Protein AF-A0A521YU28-F1 (afdb_monomer_lite)

Structure (mmCIF, N/CA/C/O backbone):
data_AF-A0A521YU28-F1
#
_entry.id   AF-A0A521YU28-F1
#
loop_
_atom_site.group_PDB
_atom_site.id
_atom_site.type_symbol
_atom_site.label_atom_id
_atom_site.label_alt_id
_atom_site.label_comp_id
_atom_site.label_asym_id
_atom_site.label_entity_id
_atom_site.label_seq_id
_atom_site.pdbx_PDB_ins_code
_atom_site.Cartn_x
_atom_site.Cartn_y
_atom_site.Cartn_z
_atom_site.occupancy
_atom_site.B_iso_or_equiv
_atom_site.auth_seq_id
_atom_site.auth_comp_id
_atom_site.auth_asym_id
_atom_site.auth_atom_id
_atom_site.pdbx_PDB_model_num
ATOM 1 N N . MET A 1 1 ? 4.747 -6.472 -20.377 1.00 70.94 1 MET A N 1
ATOM 2 C CA . MET A 1 1 ? 5.349 -5.771 -21.533 1.00 70.94 1 MET A CA 1
ATOM 3 C C . MET A 1 1 ? 6.598 -6.516 -21.970 1.00 70.94 1 MET A C 1
ATOM 5 O O . MET A 1 1 ? 7.181 -7.208 -21.143 1.00 70.94 1 MET A O 1
ATOM 9 N N . ALA A 1 2 ? 6.980 -6.418 -23.244 1.00 81.81 2 ALA A N 1
ATOM 10 C CA . ALA A 1 2 ? 8.256 -6.961 -23.705 1.00 81.81 2 ALA A CA 1
ATOM 11 C C . ALA A 1 2 ? 9.420 -6.148 -23.110 1.00 81.81 2 ALA A C 1
ATOM 13 O O . ALA A 1 2 ? 9.277 -4.948 -22.874 1.00 81.81 2 ALA A O 1
ATOM 14 N N . GLN A 1 3 ? 10.550 -6.804 -22.846 1.00 90.25 3 GLN A N 1
ATOM 15 C CA . GLN A 1 3 ? 11.763 -6.108 -22.412 1.00 90.25 3 GLN A CA 1
ATOM 16 C C . GLN A 1 3 ? 12.295 -5.217 -23.546 1.00 90.25 3 GLN A C 1
ATOM 18 O O . GLN A 1 3 ? 12.125 -5.589 -24.713 1.00 90.25 3 GLN A O 1
ATOM 23 N N . PRO A 1 4 ? 12.929 -4.067 -23.239 1.00 94.88 4 PRO A N 1
ATOM 24 C CA . PRO A 1 4 ? 13.512 -3.217 -24.262 1.00 94.88 4 PRO A CA 1
ATOM 25 C C . PRO A 1 4 ? 14.559 -3.989 -25.059 1.00 94.88 4 PRO A C 1
ATOM 27 O O . PRO A 1 4 ? 15.353 -4.749 -24.501 1.00 94.88 4 PRO A O 1
ATOM 30 N N . VAL A 1 5 ? 14.564 -3.789 -26.370 1.00 91.94 5 VAL A N 1
ATOM 31 C CA . VAL A 1 5 ? 15.539 -4.402 -27.264 1.00 91.94 5 VAL A CA 1
ATOM 32 C C . VAL A 1 5 ? 16.911 -3.815 -26.954 1.00 91.94 5 VAL A C 1
ATOM 34 O O . VAL A 1 5 ? 17.085 -2.595 -26.940 1.00 91.94 5 VAL A O 1
ATOM 37 N N . GLN A 1 6 ? 17.892 -4.684 -26.715 1.00 91.69 6 GLN A N 1
ATOM 38 C CA . GLN A 1 6 ? 19.274 -4.264 -26.528 1.00 91.69 6 GLN A CA 1
ATOM 39 C C . GLN A 1 6 ? 19.789 -3.620 -27.817 1.00 91.69 6 GLN A C 1
ATOM 41 O O . GLN A 1 6 ? 19.722 -4.220 -28.890 1.00 91.69 6 GLN A O 1
ATOM 46 N N . PHE A 1 7 ? 20.326 -2.407 -27.709 1.00 92.25 7 PHE A N 1
ATOM 47 C CA . PHE A 1 7 ? 21.002 -1.772 -28.830 1.00 92.25 7 PHE A CA 1
ATOM 48 C C . PHE A 1 7 ? 22.295 -2.529 -29.159 1.00 92.25 7 PHE A C 1
ATOM 50 O O . PHE A 1 7 ? 23.132 -2.755 -28.283 1.00 92.25 7 PHE A O 1
ATOM 57 N N . VAL A 1 8 ? 22.453 -2.899 -30.430 1.00 87.38 8 VAL A N 1
ATOM 58 C CA . VAL A 1 8 ? 23.647 -3.560 -30.958 1.00 87.38 8 VAL A CA 1
ATOM 59 C C . VAL A 1 8 ? 24.196 -2.721 -32.102 1.00 87.38 8 VAL A C 1
ATOM 61 O O . VAL A 1 8 ? 23.498 -2.432 -33.077 1.00 87.38 8 VAL A O 1
ATOM 64 N N . ILE A 1 9 ? 25.469 -2.349 -31.994 1.00 85.06 9 ILE A N 1
ATOM 65 C CA . ILE A 1 9 ? 26.178 -1.667 -33.073 1.00 85.06 9 ILE A CA 1
ATOM 66 C C . ILE A 1 9 ? 26.355 -2.675 -34.208 1.00 85.06 9 ILE A C 1
ATOM 68 O O . ILE A 1 9 ? 27.022 -3.692 -34.048 1.00 85.06 9 ILE A O 1
ATOM 72 N N . THR A 1 10 ? 25.707 -2.406 -35.340 1.00 79.25 10 THR A N 1
ATOM 73 C CA . THR A 1 10 ? 25.698 -3.315 -36.500 1.00 79.25 10 THR A CA 1
ATOM 74 C C . THR A 1 10 ? 26.609 -2.820 -37.630 1.00 79.25 10 THR A C 1
ATOM 76 O O . THR A 1 10 ? 26.839 -3.538 -38.597 1.00 79.25 10 THR A O 1
ATOM 79 N N . VAL A 1 11 ? 27.141 -1.600 -37.515 1.00 76.25 11 VAL A N 1
ATOM 80 C CA . VAL A 1 11 ? 28.048 -0.997 -38.500 1.00 76.25 11 VAL A CA 1
ATOM 81 C C . VAL A 1 11 ? 29.225 -0.335 -37.790 1.00 76.25 11 VAL A C 1
ATOM 83 O O . VAL A 1 11 ? 29.038 0.325 -36.768 1.00 76.25 11 VAL A O 1
ATOM 86 N N . ASP A 1 12 ? 30.422 -0.541 -38.332 1.00 76.00 12 ASP A N 1
ATOM 87 C CA . ASP A 1 12 ? 31.674 0.070 -37.887 1.00 76.00 12 ASP A CA 1
ATOM 88 C C . ASP A 1 12 ? 32.153 1.051 -38.965 1.00 76.00 12 ASP A C 1
ATOM 90 O O . ASP A 1 12 ? 32.222 0.704 -40.144 1.00 76.00 12 ASP A O 1
ATOM 94 N N . PHE A 1 13 ? 32.455 2.283 -38.558 1.00 75.25 13 PHE A N 1
ATOM 95 C CA . PHE A 1 13 ? 32.912 3.353 -39.447 1.00 75.25 13 PHE A CA 1
ATOM 96 C C . PHE A 1 13 ? 34.436 3.332 -39.664 1.00 75.25 13 PHE A C 1
ATOM 98 O O . PHE A 1 13 ? 34.942 4.086 -40.493 1.00 75.25 13 PHE A O 1
ATOM 105 N N . SER A 1 14 ? 35.172 2.454 -38.973 1.00 78.06 14 SER A N 1
ATOM 106 C CA . SER A 1 14 ? 36.639 2.354 -39.054 1.00 78.06 14 SER A CA 1
ATOM 107 C C . SER A 1 14 ? 37.136 2.047 -40.474 1.00 78.06 14 SER A C 1
ATOM 109 O O . SER A 1 14 ? 38.095 2.656 -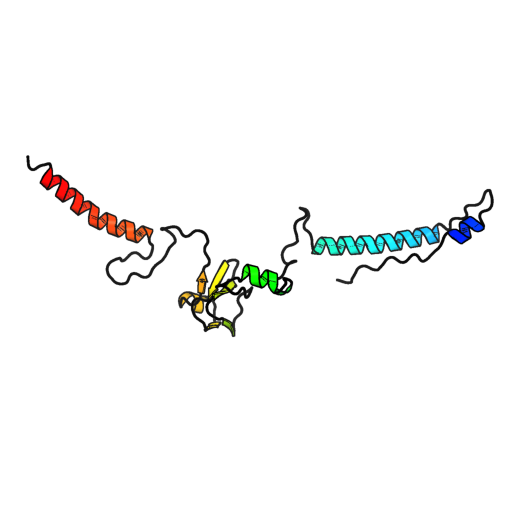40.952 1.00 78.06 14 SER A O 1
ATOM 111 N N . ASP A 1 15 ? 36.438 1.166 -41.197 1.00 70.25 15 ASP A N 1
ATOM 112 C CA . ASP A 1 15 ? 36.742 0.852 -42.600 1.00 70.25 15 ASP A CA 1
ATOM 113 C C . ASP A 1 15 ? 36.435 2.030 -43.542 1.00 70.25 15 ASP A C 1
ATOM 115 O O . ASP A 1 15 ? 37.032 2.165 -44.613 1.00 70.25 15 ASP A O 1
ATOM 119 N N . GLU A 1 16 ? 35.500 2.899 -43.162 1.00 73.69 16 GLU A N 1
ATOM 120 C CA . GLU A 1 16 ? 35.097 4.069 -43.945 1.00 73.69 16 GLU A CA 1
ATOM 121 C C . GLU A 1 16 ? 36.084 5.228 -43.754 1.00 73.69 16 GLU A C 1
ATOM 123 O O . GLU A 1 16 ? 36.389 5.941 -44.713 1.00 73.69 16 GLU A O 1
ATOM 128 N N . GLU A 1 17 ? 36.637 5.380 -42.548 1.00 74.81 17 GLU A N 1
ATOM 129 C CA . GLU A 1 17 ? 37.760 6.281 -42.274 1.00 74.81 17 GLU A CA 1
ATOM 130 C C . GLU A 1 17 ? 39.041 5.821 -42.980 1.00 74.81 17 GLU A C 1
ATOM 132 O O . GLU A 1 17 ? 39.716 6.636 -43.612 1.00 74.81 17 GLU A O 1
ATOM 137 N N . ALA A 1 18 ? 39.344 4.518 -42.954 1.00 75.19 18 ALA A N 1
ATOM 138 C CA . ALA A 1 18 ? 40.527 3.959 -43.611 1.00 75.19 18 ALA A CA 1
ATOM 139 C C . ALA A 1 18 ? 40.516 4.142 -45.141 1.00 75.19 18 ALA A C 1
ATOM 141 O O . ALA A 1 18 ? 41.572 4.257 -45.763 1.00 75.19 18 ALA A O 1
ATOM 142 N N . ASN A 1 19 ? 39.325 4.199 -45.746 1.00 73.25 19 ASN A N 1
ATOM 143 C CA . ASN A 1 19 ? 39.132 4.329 -47.192 1.00 73.25 19 ASN A CA 1
ATOM 144 C C . ASN A 1 19 ? 38.686 5.738 -47.633 1.00 73.25 19 ASN A C 1
ATOM 146 O O . ASN A 1 19 ? 38.219 5.916 -48.764 1.00 73.25 19 ASN A O 1
ATOM 150 N N . ALA A 1 20 ? 38.791 6.749 -46.764 1.00 75.06 20 ALA A N 1
ATOM 151 C CA . ALA A 1 20 ? 38.351 8.106 -47.072 1.00 75.06 20 ALA A CA 1
ATOM 152 C C . ALA A 1 20 ? 39.197 8.750 -48.193 1.00 75.06 20 ALA A C 1
ATOM 154 O O . ALA A 1 20 ? 40.425 8.799 -48.130 1.00 75.06 20 ALA A O 1
ATOM 155 N N . VAL A 1 21 ? 38.531 9.294 -49.220 1.00 76.25 21 VAL A N 1
ATOM 156 C CA . VAL A 1 21 ? 39.166 10.006 -50.346 1.00 76.25 21 VAL A CA 1
ATOM 157 C C . VAL A 1 21 ? 38.742 11.474 -50.332 1.00 76.25 21 VAL A C 1
ATOM 159 O O . VAL A 1 21 ? 37.560 11.782 -50.163 1.00 76.25 21 VAL A O 1
ATOM 162 N N . ALA A 1 22 ? 39.694 12.389 -50.547 1.00 78.69 22 ALA A N 1
ATOM 163 C CA . ALA A 1 22 ? 39.436 13.828 -50.573 1.00 78.69 22 ALA A CA 1
ATOM 164 C C . ALA A 1 22 ? 38.319 14.190 -51.575 1.00 78.69 22 ALA A C 1
ATOM 166 O O . ALA A 1 22 ? 38.389 13.846 -52.754 1.00 78.69 22 ALA A O 1
ATOM 167 N N . GLY A 1 23 ? 37.287 14.895 -51.097 1.00 70.81 23 GLY A N 1
ATOM 168 C CA . GLY A 1 23 ? 36.151 15.346 -51.912 1.00 70.81 23 GLY A CA 1
ATOM 169 C C . GLY A 1 23 ? 34.946 14.397 -51.966 1.00 70.81 23 GLY A C 1
ATOM 170 O O . GLY A 1 23 ? 33.949 14.746 -52.596 1.00 70.81 23 GLY A O 1
ATOM 171 N N . ARG A 1 24 ? 34.981 13.236 -51.293 1.00 68.56 24 ARG A N 1
ATOM 172 C CA . ARG A 1 24 ? 33.842 12.306 -51.177 1.00 68.56 24 ARG A CA 1
ATOM 173 C C . ARG A 1 24 ? 33.445 12.106 -49.713 1.00 68.56 24 ARG A C 1
ATOM 175 O O . ARG A 1 24 ? 34.307 11.876 -48.874 1.00 68.56 24 ARG A O 1
ATOM 182 N N . ALA A 1 25 ? 32.145 12.111 -49.412 1.00 68.38 25 ALA A N 1
ATOM 183 C CA . ALA A 1 25 ? 31.658 11.640 -48.115 1.00 68.38 25 ALA A CA 1
ATOM 184 C C . ALA A 1 25 ? 31.880 10.117 -47.997 1.00 68.38 25 ALA A C 1
ATOM 186 O O . ALA A 1 25 ? 31.394 9.352 -48.839 1.00 68.38 25 ALA A O 1
ATOM 187 N N . SER A 1 26 ? 32.639 9.693 -46.983 1.00 71.12 26 SER A N 1
ATOM 188 C CA . SER A 1 26 ? 32.858 8.280 -46.638 1.00 71.12 26 SER A CA 1
ATOM 189 C C . SER A 1 26 ? 31.687 7.688 -45.848 1.00 71.12 26 SER A C 1
ATOM 191 O O . SER A 1 26 ? 31.410 6.502 -45.987 1.00 71.12 26 SER A O 1
ATOM 193 N N . VAL A 1 27 ? 30.960 8.530 -45.104 1.00 75.81 27 VAL A N 1
ATOM 194 C CA . VAL A 1 27 ? 29.849 8.128 -44.234 1.00 75.81 27 VAL A CA 1
ATOM 195 C C . VAL A 1 27 ? 28.659 7.621 -45.042 1.00 75.81 27 VAL A C 1
ATOM 197 O O . VAL A 1 27 ? 28.059 8.347 -45.844 1.00 75.81 27 VAL A O 1
ATOM 200 N N . ARG A 1 28 ? 28.249 6.383 -44.765 1.00 79.75 28 ARG A N 1
ATOM 201 C CA . ARG A 1 28 ? 26.994 5.820 -45.274 1.00 79.75 28 ARG A CA 1
ATOM 202 C C . ARG A 1 28 ? 25.807 6.311 -44.447 1.00 79.75 28 ARG A C 1
ATOM 204 O O . ARG A 1 28 ? 25.455 5.714 -43.433 1.00 79.75 28 ARG A O 1
ATOM 211 N N . THR A 1 29 ? 25.138 7.364 -44.912 1.00 82.12 29 THR A N 1
ATOM 212 C CA . THR A 1 29 ? 23.991 7.970 -44.206 1.00 82.12 29 THR A CA 1
ATOM 213 C C . THR A 1 29 ? 22.880 6.967 -43.881 1.00 82.12 29 THR A C 1
ATOM 215 O O . THR A 1 29 ? 22.394 6.967 -42.763 1.00 82.12 29 THR A O 1
ATOM 218 N N . ALA A 1 30 ? 22.568 6.020 -44.774 1.00 84.31 30 ALA A N 1
ATOM 219 C CA . ALA A 1 30 ? 21.563 4.982 -44.509 1.00 84.31 30 ALA A CA 1
ATOM 220 C C . ALA A 1 30 ? 21.941 4.020 -43.361 1.00 84.31 30 ALA A C 1
ATOM 222 O O . ALA A 1 30 ? 21.071 3.537 -42.639 1.00 84.31 30 ALA A O 1
ATOM 223 N N . ALA A 1 31 ? 23.235 3.731 -43.186 1.00 83.94 31 ALA A N 1
ATOM 224 C CA . ALA A 1 31 ? 23.722 2.897 -42.088 1.00 83.94 31 ALA A CA 1
ATOM 225 C C . ALA A 1 31 ? 23.627 3.645 -40.749 1.00 83.94 31 ALA A C 1
ATOM 227 O O . ALA A 1 31 ? 23.180 3.087 -39.746 1.00 83.94 31 ALA A O 1
ATOM 228 N N . LEU A 1 32 ? 23.978 4.932 -40.767 1.00 86.50 32 LEU A N 1
ATOM 229 C CA . LEU A 1 32 ? 23.830 5.838 -39.635 1.00 86.50 32 LEU A CA 1
ATOM 230 C C . LEU A 1 32 ? 22.352 6.026 -39.239 1.00 86.50 32 LEU A C 1
ATOM 232 O O . LEU A 1 32 ? 22.013 5.911 -38.062 1.00 86.50 32 LEU A O 1
ATOM 236 N N . ASP A 1 33 ? 21.461 6.217 -40.213 1.00 90.56 33 ASP A N 1
ATOM 237 C CA . ASP A 1 33 ? 20.010 6.304 -40.002 1.00 90.56 33 ASP A CA 1
ATOM 2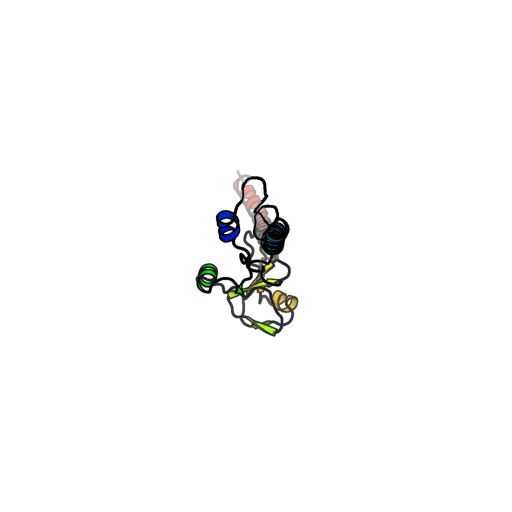38 C C . ASP A 1 33 ? 19.451 5.010 -39.388 1.00 90.56 33 ASP A C 1
ATOM 240 O O . ASP A 1 33 ? 18.587 5.047 -38.507 1.00 90.56 33 ASP A O 1
ATOM 244 N N . GLY A 1 34 ? 19.982 3.854 -39.802 1.00 90.25 34 GLY A N 1
ATOM 245 C CA . GLY A 1 34 ? 19.664 2.556 -39.209 1.00 90.25 34 GLY A CA 1
ATOM 246 C C . GLY A 1 34 ? 20.050 2.471 -37.729 1.00 90.25 34 GLY A C 1
ATOM 247 O O . GLY A 1 34 ? 19.228 2.061 -36.906 1.00 90.25 34 GLY A O 1
ATOM 248 N N . LEU A 1 35 ? 21.260 2.916 -37.364 1.00 90.94 35 LEU A N 1
ATOM 249 C CA . LEU A 1 35 ? 21.691 2.980 -35.962 1.00 90.94 35 LEU A CA 1
ATOM 250 C C . LEU A 1 35 ? 20.814 3.927 -35.139 1.00 90.94 35 LEU A C 1
ATOM 252 O O . LEU A 1 35 ? 20.383 3.557 -34.048 1.00 90.94 35 LEU A O 1
ATOM 256 N N . PHE A 1 36 ? 20.500 5.119 -35.655 1.00 92.25 36 PHE A N 1
ATOM 257 C CA . PHE A 1 36 ? 19.623 6.061 -34.955 1.00 92.25 36 PHE A CA 1
ATOM 258 C C . PHE A 1 36 ? 18.207 5.518 -34.782 1.00 92.25 36 PHE A C 1
ATOM 260 O O . PHE A 1 36 ? 17.609 5.699 -33.722 1.00 92.25 36 PHE A O 1
ATOM 267 N N . THR A 1 37 ? 17.690 4.799 -35.777 1.00 94.25 37 THR A N 1
ATOM 268 C CA . THR A 1 37 ? 16.393 4.120 -35.678 1.00 94.25 37 THR A CA 1
ATOM 269 C C . THR A 1 37 ? 16.415 3.046 -34.589 1.00 94.25 37 THR A C 1
ATOM 271 O O . THR A 1 37 ? 15.487 2.972 -33.782 1.00 94.25 37 THR A O 1
ATOM 274 N N . ALA A 1 38 ? 17.489 2.255 -34.506 1.00 93.62 38 ALA A N 1
ATOM 275 C CA . ALA A 1 38 ? 17.653 1.246 -33.461 1.00 93.62 38 ALA A CA 1
ATOM 276 C C . ALA A 1 38 ? 17.752 1.878 -32.060 1.00 93.62 38 ALA A C 1
ATOM 278 O O . ALA A 1 38 ? 17.041 1.455 -31.149 1.00 93.62 38 ALA A O 1
ATOM 279 N N . ILE A 1 39 ? 18.554 2.939 -31.900 1.00 94.56 39 ILE A N 1
ATOM 280 C CA . ILE A 1 39 ? 18.672 3.693 -30.639 1.00 94.56 39 ILE A CA 1
ATOM 281 C C . ILE A 1 39 ? 17.319 4.272 -30.229 1.00 94.56 39 ILE A C 1
ATOM 283 O O . ILE A 1 39 ? 16.912 4.124 -29.076 1.00 94.56 39 ILE A O 1
ATOM 287 N N . LYS A 1 40 ? 16.600 4.895 -31.171 1.00 95.62 40 LYS A N 1
ATOM 288 C CA . LYS A 1 40 ? 15.262 5.434 -30.925 1.00 95.62 40 LYS A CA 1
ATOM 289 C C . LYS A 1 40 ? 14.317 4.340 -30.433 1.00 95.62 40 LYS A C 1
ATOM 291 O O . LYS A 1 40 ? 13.637 4.541 -29.433 1.00 95.62 40 LYS A O 1
ATOM 296 N N . SER A 1 41 ? 14.305 3.183 -31.095 1.00 95.19 41 SER A N 1
ATOM 297 C CA . SER A 1 41 ? 13.454 2.059 -30.698 1.00 95.19 41 SER A CA 1
ATOM 298 C C . SER A 1 41 ? 13.747 1.597 -29.269 1.00 95.19 41 SER A C 1
ATOM 300 O O . SER A 1 41 ? 12.814 1.391 -28.495 1.00 95.19 41 SER A O 1
ATOM 302 N N . THR A 1 42 ? 15.022 1.442 -28.899 1.00 95.81 42 THR A N 1
ATOM 303 C CA . THR A 1 42 ? 15.404 1.072 -27.529 1.00 95.81 42 THR A CA 1
ATOM 304 C C . THR A 1 42 ? 14.977 2.147 -26.526 1.00 95.81 42 THR A C 1
ATOM 306 O O . THR A 1 42 ? 14.408 1.818 -25.485 1.00 95.81 42 THR A O 1
ATOM 309 N N . LEU A 1 43 ? 15.198 3.428 -26.837 1.00 96.69 43 LEU A N 1
ATOM 310 C CA . LEU A 1 43 ? 14.854 4.541 -25.951 1.00 96.69 43 LEU A CA 1
ATOM 311 C C . LEU A 1 43 ? 13.341 4.658 -25.727 1.00 96.69 43 LEU A C 1
ATOM 313 O O . LEU A 1 43 ? 12.907 4.751 -24.581 1.00 96.69 43 LEU A O 1
ATOM 317 N N . ASP A 1 44 ? 12.535 4.593 -26.788 1.00 96.31 44 ASP A N 1
ATOM 318 C CA . ASP A 1 44 ? 11.071 4.654 -26.695 1.00 96.31 44 ASP A CA 1
ATOM 319 C C . ASP A 1 44 ? 10.524 3.521 -25.806 1.00 96.31 44 ASP A C 1
ATOM 321 O O . ASP A 1 44 ? 9.632 3.732 -24.980 1.00 96.31 44 ASP A O 1
ATOM 325 N N . GLN A 1 45 ? 11.085 2.313 -25.931 1.00 96.50 45 GLN A N 1
ATOM 326 C CA . GLN A 1 45 ? 10.703 1.162 -25.109 1.00 96.50 45 GLN A CA 1
ATOM 327 C C . GLN A 1 45 ? 11.102 1.341 -23.637 1.00 96.50 45 GLN A C 1
ATOM 329 O O . GLN A 1 45 ? 10.313 1.006 -22.752 1.00 96.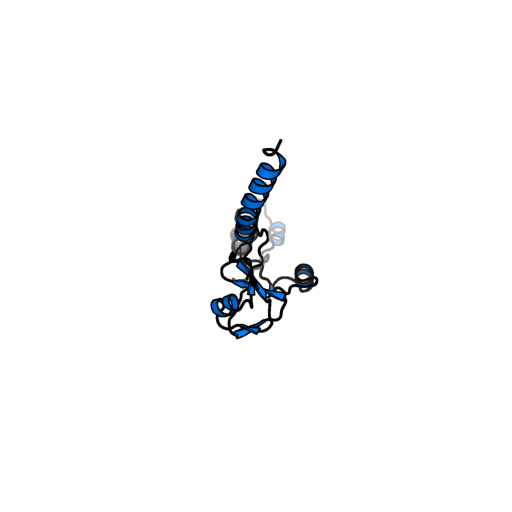50 45 GLN A O 1
ATOM 334 N N . ILE A 1 46 ? 12.288 1.897 -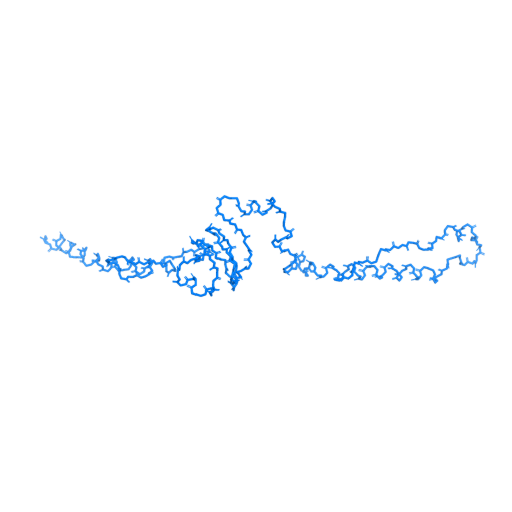23.358 1.00 95.31 46 ILE A N 1
ATOM 335 C CA . ILE A 1 46 ? 12.725 2.217 -21.989 1.00 95.31 46 ILE A CA 1
ATOM 336 C C . ILE A 1 46 ? 11.809 3.269 -21.363 1.00 95.31 46 ILE A C 1
ATOM 338 O O . ILE A 1 46 ? 11.356 3.077 -20.237 1.00 95.31 46 ILE A O 1
ATOM 342 N N . LEU A 1 47 ? 11.499 4.347 -22.087 1.00 94.75 47 LEU A N 1
ATOM 343 C CA . LEU A 1 47 ? 10.606 5.403 -21.605 1.00 94.75 47 LEU A CA 1
ATOM 344 C C . LEU A 1 47 ? 9.198 4.864 -21.328 1.00 94.75 47 LEU A C 1
ATOM 346 O O . LEU A 1 47 ? 8.609 5.180 -20.297 1.00 94.75 47 LEU A O 1
ATOM 350 N N . THR A 1 48 ? 8.694 3.984 -22.197 1.00 94.31 48 THR A N 1
ATOM 351 C CA . THR A 1 48 ? 7.403 3.314 -21.985 1.00 94.31 48 THR A CA 1
ATOM 352 C C . THR A 1 48 ? 7.424 2.452 -20.722 1.00 94.31 48 THR A C 1
ATOM 354 O O . THR A 1 48 ? 6.487 2.499 -19.932 1.00 94.31 48 THR A O 1
ATOM 357 N N . ASN A 1 49 ? 8.501 1.694 -20.489 1.00 93.44 49 ASN A N 1
ATOM 358 C CA . ASN A 1 49 ? 8.651 0.910 -19.262 1.00 93.44 49 ASN A CA 1
ATOM 359 C C . ASN A 1 49 ? 8.760 1.790 -18.014 1.00 93.44 49 ASN A C 1
ATOM 361 O O . ASN A 1 49 ? 8.173 1.456 -16.988 1.00 93.44 49 ASN A O 1
ATOM 365 N N . LEU A 1 50 ? 9.490 2.906 -18.085 1.00 93.38 50 LEU A N 1
ATOM 366 C CA . LEU A 1 50 ? 9.644 3.822 -16.958 1.00 93.38 50 LEU A CA 1
ATOM 367 C C . LEU A 1 50 ? 8.300 4.433 -16.546 1.00 93.38 50 LEU A C 1
ATOM 369 O O . LEU A 1 50 ? 8.011 4.498 -15.355 1.00 93.38 50 LEU A O 1
ATOM 373 N N . ALA A 1 51 ? 7.448 4.781 -17.512 1.00 92.00 51 ALA A N 1
ATOM 374 C CA . ALA A 1 51 ? 6.104 5.300 -17.251 1.00 92.00 51 ALA A CA 1
ATOM 375 C C . ALA A 1 51 ? 5.187 4.303 -16.512 1.00 92.00 51 ALA A C 1
ATOM 377 O O . ALA A 1 51 ? 4.213 4.707 -15.884 1.00 92.00 51 ALA A O 1
ATOM 378 N N . LEU A 1 52 ? 5.490 2.999 -16.549 1.00 91.38 52 LEU A N 1
ATOM 379 C CA . LEU A 1 52 ? 4.775 1.996 -15.750 1.00 91.38 52 LEU A CA 1
ATOM 380 C C . LEU A 1 52 ? 5.241 1.942 -14.289 1.00 91.38 52 LEU A C 1
ATOM 382 O O . LEU A 1 52 ? 4.552 1.362 -13.457 1.00 91.38 52 LEU A O 1
ATOM 386 N N . ILE A 1 53 ? 6.421 2.487 -13.991 1.00 92.06 53 ILE A N 1
ATOM 387 C CA . ILE A 1 53 ? 7.105 2.364 -12.697 1.00 92.06 53 ILE A CA 1
ATOM 388 C C . ILE A 1 53 ? 7.096 3.697 -11.944 1.00 92.06 53 ILE A C 1
ATOM 390 O O . ILE A 1 53 ? 7.083 3.692 -10.715 1.00 92.06 53 ILE A O 1
ATOM 394 N N . GLN A 1 54 ? 7.101 4.832 -12.649 1.00 95.12 54 GLN A N 1
ATOM 395 C CA . GLN A 1 54 ? 7.276 6.166 -12.078 1.00 95.12 54 GLN A CA 1
ATOM 396 C C . GLN A 1 54 ? 6.157 7.128 -12.509 1.00 95.12 54 GLN A C 1
ATOM 398 O O . GLN A 1 54 ? 5.754 7.151 -13.668 1.00 95.12 54 GLN A O 1
ATOM 403 N N . ARG A 1 55 ? 5.675 7.933 -11.559 1.00 92.75 55 ARG A N 1
ATOM 404 C CA . ARG A 1 55 ? 4.745 9.055 -11.754 1.00 92.75 55 ARG A CA 1
ATOM 405 C C . ARG A 1 55 ? 5.479 10.305 -12.239 1.00 92.75 55 ARG A C 1
ATOM 407 O O . ARG A 1 55 ? 6.679 10.454 -12.023 1.00 92.75 55 ARG A O 1
ATOM 414 N N . ASP A 1 56 ? 4.726 11.264 -12.770 1.00 91.19 56 ASP A N 1
ATOM 415 C CA . ASP A 1 56 ? 5.265 12.544 -13.255 1.00 91.19 56 ASP A CA 1
ATOM 416 C C . ASP A 1 56 ? 5.970 13.380 -12.167 1.00 91.19 56 ASP A C 1
ATOM 418 O O . ASP A 1 56 ? 6.832 14.200 -12.473 1.00 91.19 56 ASP A O 1
ATOM 422 N N . ASP A 1 57 ? 5.640 13.164 -10.890 1.00 92.56 57 ASP A N 1
ATOM 423 C CA . ASP A 1 57 ? 6.294 13.802 -9.738 1.00 92.56 57 ASP A CA 1
ATOM 424 C C . ASP A 1 57 ? 7.569 13.076 -9.269 1.00 92.56 57 ASP A C 1
ATOM 426 O O . ASP A 1 57 ? 8.173 13.452 -8.263 1.00 92.56 57 ASP A O 1
ATOM 430 N N . GLY A 1 58 ? 7.993 12.036 -9.988 1.00 88.75 58 GLY A N 1
ATOM 431 C CA . GLY A 1 58 ? 9.182 11.248 -9.688 1.00 88.75 58 GLY A CA 1
ATOM 432 C C . GLY A 1 58 ? 8.973 10.158 -8.634 1.00 88.75 58 GLY A C 1
ATOM 433 O O . GLY A 1 58 ? 9.891 9.363 -8.409 1.00 88.75 58 GLY A O 1
ATOM 434 N N . ALA A 1 59 ? 7.791 10.074 -8.016 1.00 87.81 59 ALA A N 1
ATOM 435 C CA . ALA A 1 59 ? 7.444 8.990 -7.104 1.00 87.81 59 ALA A CA 1
ATOM 436 C C . ALA A 1 59 ? 7.184 7.678 -7.863 1.00 87.81 59 ALA A C 1
ATOM 438 O O . ALA A 1 59 ? 6.926 7.676 -9.066 1.00 87.81 59 ALA A O 1
ATOM 439 N N . LEU A 1 60 ? 7.222 6.543 -7.160 1.00 92.38 60 LEU A N 1
ATOM 440 C CA . LEU A 1 60 ? 6.814 5.265 -7.750 1.00 92.38 60 LEU A CA 1
ATOM 441 C C . LEU A 1 60 ? 5.315 5.278 -8.077 1.00 92.38 60 LEU A C 1
ATOM 443 O O . LEU A 1 60 ? 4.512 5.825 -7.322 1.00 92.38 60 LEU A O 1
ATOM 447 N N . LEU A 1 61 ? 4.943 4.652 -9.190 1.00 90.69 61 LEU A N 1
ATOM 448 C CA . LEU A 1 61 ? 3.553 4.457 -9.581 1.00 90.69 61 LEU A CA 1
ATOM 449 C C . LEU A 1 61 ? 2.857 3.522 -8.585 1.00 90.69 61 LEU A C 1
ATOM 451 O O . LEU A 1 61 ? 3.448 2.548 -8.102 1.00 90.69 61 LEU A O 1
ATOM 455 N N . ASP A 1 62 ? 1.592 3.800 -8.288 1.00 83.62 62 ASP A N 1
ATOM 456 C CA . ASP A 1 62 ? 0.813 2.993 -7.354 1.00 83.62 62 ASP A CA 1
ATOM 457 C C . ASP A 1 62 ? 0.744 1.529 -7.821 1.00 83.62 62 ASP A C 1
ATOM 459 O O . ASP A 1 62 ? 0.526 1.232 -8.994 1.00 83.62 62 ASP A O 1
ATOM 463 N N . GLY A 1 63 ? 0.947 0.595 -6.888 1.00 77.25 63 GLY A N 1
ATOM 464 C CA . GLY A 1 63 ? 0.943 -0.842 -7.182 1.00 77.25 63 GLY A CA 1
ATOM 465 C C . GLY A 1 63 ? 2.236 -1.392 -7.797 1.00 77.25 63 GLY A C 1
ATOM 466 O O . GLY A 1 63 ? 2.330 -2.603 -7.975 1.00 77.25 63 GLY A O 1
ATOM 467 N N . THR A 1 64 ? 3.249 -0.555 -8.055 1.00 86.81 64 THR A N 1
ATOM 468 C CA . THR A 1 64 ? 4.577 -1.006 -8.527 1.00 86.81 64 THR A CA 1
ATOM 469 C C . THR A 1 64 ? 5.292 -1.868 -7.489 1.00 86.81 64 THR A C 1
ATOM 471 O O . THR A 1 64 ? 5.973 -2.833 -7.828 1.00 86.81 64 THR A O 1
ATOM 474 N N . VAL A 1 65 ? 5.123 -1.535 -6.207 1.00 84.88 65 VAL A N 1
ATOM 475 C CA . VAL A 1 65 ? 5.680 -2.299 -5.089 1.00 84.88 65 VAL A CA 1
ATOM 476 C C . VAL A 1 65 ? 4.567 -3.126 -4.468 1.00 84.88 65 VAL A C 1
ATOM 478 O O . VAL A 1 65 ? 3.625 -2.593 -3.882 1.00 84.88 65 VAL A O 1
ATOM 481 N N . LEU A 1 66 ? 4.684 -4.443 -4.596 1.00 79.50 66 LEU A N 1
ATOM 482 C CA . LEU A 1 66 ? 3.742 -5.400 -4.030 1.00 79.50 66 LEU A CA 1
ATOM 483 C C . LEU A 1 66 ? 4.367 -6.076 -2.808 1.00 79.50 66 LEU A C 1
ATOM 485 O O . LEU A 1 66 ? 5.587 -6.222 -2.729 1.00 79.50 66 LEU A O 1
ATOM 489 N N . ILE A 1 67 ? 3.543 -6.538 -1.866 1.00 70.06 67 ILE A N 1
ATOM 490 C CA . ILE A 1 67 ? 4.037 -7.159 -0.625 1.00 70.06 67 ILE A CA 1
ATOM 491 C C . ILE A 1 67 ? 4.967 -8.350 -0.923 1.00 70.06 67 ILE A C 1
ATOM 493 O O . ILE A 1 67 ? 5.995 -8.505 -0.280 1.00 70.06 67 ILE A O 1
ATOM 497 N N . GLN A 1 68 ? 4.668 -9.131 -1.964 1.00 69.75 68 GLN A N 1
ATOM 498 C CA . GLN A 1 68 ? 5.463 -10.285 -2.387 1.00 69.75 68 GLN A CA 1
ATOM 499 C C . GLN A 1 68 ? 6.759 -9.928 -3.130 1.00 69.75 68 GLN A C 1
ATOM 501 O O . GLN A 1 68 ? 7.575 -10.810 -3.373 1.00 69.75 68 GLN A O 1
ATOM 506 N N . THR A 1 69 ? 6.932 -8.666 -3.540 1.00 73.38 69 THR A N 1
ATOM 507 C CA . THR A 1 69 ? 8.176 -8.183 -4.175 1.00 73.38 69 THR A CA 1
ATOM 508 C C . THR A 1 69 ? 9.185 -7.648 -3.162 1.00 73.38 69 THR A C 1
ATOM 510 O O . THR A 1 69 ? 10.338 -7.406 -3.511 1.00 73.38 69 THR A O 1
ATOM 513 N N . LEU A 1 70 ? 8.764 -7.470 -1.909 1.00 80.81 70 LEU A N 1
ATOM 514 C CA . LEU A 1 70 ? 9.638 -7.084 -0.811 1.00 80.81 70 LEU A CA 1
ATOM 515 C C . LEU A 1 70 ? 10.390 -8.317 -0.290 1.00 80.81 70 LEU A C 1
ATOM 517 O O . LEU A 1 70 ? 9.855 -9.426 -0.284 1.00 80.81 70 LEU A O 1
ATOM 521 N N . SER A 1 71 ? 11.634 -8.130 0.153 1.00 78.31 71 SER A N 1
ATOM 522 C CA . SER A 1 71 ? 12.436 -9.234 0.690 1.00 78.31 71 SER A CA 1
ATOM 523 C C . SER A 1 71 ? 11.893 -9.725 2.035 1.00 78.31 71 SER A C 1
ATOM 525 O O . SER A 1 71 ? 11.213 -8.988 2.758 1.00 78.31 71 SER A O 1
ATOM 527 N N . SER A 1 72 ? 12.232 -10.963 2.404 1.00 68.12 72 SER A N 1
ATOM 528 C CA . SER A 1 72 ? 11.875 -11.551 3.700 1.00 68.12 72 SER A CA 1
ATOM 529 C C . SER A 1 72 ? 12.344 -10.707 4.884 1.00 68.12 72 SER A C 1
ATOM 531 O O . SER A 1 72 ? 11.665 -10.657 5.901 1.00 68.12 72 SER A O 1
ATOM 533 N N . GLU A 1 73 ? 13.471 -10.012 4.753 1.00 65.19 73 GLU A N 1
ATOM 534 C CA . GLU A 1 73 ? 14.080 -9.177 5.790 1.00 65.19 73 GLU A CA 1
ATOM 535 C C . GLU A 1 73 ? 13.332 -7.851 5.953 1.00 65.19 73 GLU A C 1
ATOM 537 O O . GLU A 1 73 ? 13.105 -7.410 7.077 1.00 65.19 73 GLU A O 1
ATOM 542 N N . VAL A 1 74 ? 12.896 -7.232 4.850 1.00 71.44 74 VAL A N 1
ATOM 543 C CA . VAL A 1 74 ? 12.041 -6.034 4.889 1.00 71.44 74 VAL A CA 1
ATOM 544 C C . VAL A 1 74 ? 10.675 -6.394 5.461 1.00 71.44 74 VAL A C 1
ATOM 546 O O . VAL A 1 74 ? 10.159 -5.678 6.316 1.00 71.44 74 VAL A O 1
ATOM 549 N N . LEU A 1 75 ? 10.120 -7.542 5.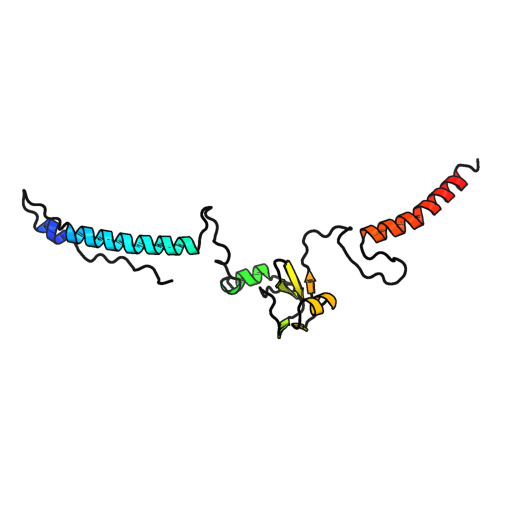063 1.00 70.88 75 LEU A N 1
ATOM 550 C CA . LEU A 1 75 ? 8.915 -8.082 5.686 1.00 70.88 75 LEU A CA 1
ATOM 551 C C . LEU A 1 75 ? 9.128 -8.329 7.175 1.00 70.88 75 LEU A C 1
ATOM 553 O O . LEU A 1 75 ? 8.265 -7.960 7.959 1.00 70.88 75 LEU A O 1
ATOM 557 N N . ALA A 1 76 ? 10.256 -8.912 7.576 1.00 65.00 76 ALA A N 1
ATOM 558 C CA . ALA A 1 76 ? 10.571 -9.182 8.974 1.00 65.00 76 ALA A CA 1
ATOM 559 C C . ALA A 1 76 ? 10.739 -7.895 9.788 1.00 65.00 76 ALA A C 1
ATOM 561 O O . ALA A 1 76 ? 10.301 -7.861 10.932 1.00 65.00 76 ALA A O 1
ATOM 562 N N . LEU A 1 77 ? 11.300 -6.832 9.205 1.00 64.88 77 LEU A N 1
ATOM 563 C CA . LEU A 1 77 ? 11.401 -5.519 9.842 1.00 64.88 77 LEU A CA 1
ATOM 564 C C . LEU A 1 77 ? 10.023 -4.857 10.005 1.00 64.88 77 LEU A C 1
ATOM 566 O O . LEU A 1 77 ? 9.741 -4.268 11.042 1.00 64.88 77 LEU A O 1
ATOM 570 N N . LEU A 1 78 ? 9.139 -5.004 9.013 1.00 68.06 78 LEU A N 1
ATOM 571 C CA . LEU A 1 78 ? 7.734 -4.581 9.106 1.00 68.06 78 LEU A CA 1
ATOM 572 C C . LEU A 1 78 ? 6.907 -5.479 10.044 1.00 68.06 78 LEU A C 1
ATOM 574 O O . LEU A 1 78 ? 5.888 -5.045 10.573 1.00 68.06 78 LEU A O 1
ATOM 578 N N . SER A 1 79 ? 7.347 -6.723 10.247 1.00 64.19 79 SER A N 1
ATOM 579 C CA . SER A 1 79 ? 6.664 -7.756 11.035 1.00 64.19 79 SER A CA 1
ATOM 580 C C . SER A 1 79 ? 7.337 -8.012 12.384 1.00 64.19 79 SER A C 1
ATOM 582 O O . SER A 1 79 ? 7.035 -9.021 13.028 1.00 64.19 79 SER A O 1
ATOM 584 N N . SER A 1 80 ? 8.274 -7.165 12.835 1.00 56.16 80 SER A N 1
ATOM 585 C CA . SER A 1 80 ? 9.104 -7.513 13.987 1.00 56.16 80 SER A CA 1
ATOM 586 C C . SER A 1 80 ? 8.290 -7.427 15.280 1.00 56.16 80 SER A C 1
ATOM 588 O O . SER A 1 80 ? 8.193 -6.378 15.913 1.00 56.16 80 SER A O 1
ATOM 590 N N . THR A 1 81 ? 7.768 -8.597 15.658 1.00 57.25 81 THR A N 1
ATOM 591 C CA . THR A 1 81 ? 7.398 -9.125 16.985 1.00 57.25 81 THR A CA 1
ATOM 592 C C . THR A 1 81 ? 5.929 -9.265 17.399 1.00 57.25 81 THR A C 1
ATOM 594 O O . THR A 1 81 ? 5.696 -9.961 18.383 1.00 57.25 81 THR A O 1
ATOM 597 N N . ALA A 1 82 ? 4.920 -8.793 16.654 1.00 62.78 82 ALA A N 1
ATOM 598 C CA . ALA A 1 82 ? 3.527 -9.158 16.998 1.00 62.78 82 ALA A CA 1
ATOM 599 C C . ALA A 1 82 ? 2.520 -9.250 15.832 1.00 62.78 82 ALA A C 1
ATOM 601 O O . ALA A 1 82 ? 1.403 -9.722 16.045 1.00 62.78 82 ALA A O 1
ATOM 602 N N . TRP A 1 83 ? 2.878 -8.790 14.629 1.00 74.19 83 TRP A N 1
ATOM 603 C CA . TRP A 1 83 ? 1.915 -8.570 13.549 1.00 74.19 83 TRP A CA 1
ATOM 604 C C . TRP A 1 83 ? 2.482 -9.122 12.236 1.00 74.19 83 TRP A C 1
ATOM 606 O O . TRP A 1 83 ? 3.616 -8.807 11.884 1.00 74.19 83 TRP A O 1
ATOM 616 N N . ALA A 1 84 ? 1.717 -9.954 11.527 1.00 81.00 84 ALA A N 1
ATOM 617 C CA . ALA A 1 84 ? 2.132 -10.585 10.272 1.00 81.00 84 ALA A CA 1
ATOM 618 C C . ALA A 1 84 ? 1.317 -10.021 9.102 1.00 81.00 84 ALA A C 1
ATOM 620 O O . ALA A 1 84 ? 0.105 -10.206 9.034 1.00 81.00 84 ALA A O 1
ATOM 621 N N . VAL A 1 85 ? 1.959 -9.317 8.168 1.00 83.06 85 VAL A N 1
ATOM 622 C CA . VAL A 1 85 ? 1.253 -8.658 7.055 1.00 83.06 85 VAL A CA 1
ATOM 623 C C . VAL A 1 85 ? 0.858 -9.666 5.975 1.00 83.06 85 VAL A C 1
ATOM 625 O O . VAL A 1 85 ? 1.713 -10.209 5.283 1.00 83.06 85 VAL A O 1
ATOM 628 N N . ARG A 1 86 ? -0.451 -9.894 5.798 1.00 82.12 86 ARG A N 1
ATOM 629 C CA . ARG A 1 86 ? -1.022 -10.817 4.797 1.00 82.12 86 ARG A CA 1
ATOM 630 C C . ARG A 1 86 ? -1.467 -10.138 3.500 1.00 82.12 86 ARG A C 1
ATOM 632 O O . ARG A 1 86 ? -1.692 -10.824 2.509 1.00 82.12 86 ARG A O 1
ATOM 639 N N . GLY A 1 87 ? -1.579 -8.810 3.477 1.00 82.69 87 GLY A N 1
ATOM 640 C CA . GLY A 1 87 ? -2.043 -8.069 2.299 1.00 82.69 87 GLY A CA 1
ATOM 641 C C . GLY A 1 87 ? -3.568 -7.954 2.244 1.00 82.69 87 GLY A C 1
ATOM 642 O O . GLY A 1 87 ? -4.184 -7.641 3.256 1.00 82.69 87 GLY A O 1
ATOM 643 N N . ALA A 1 88 ? -4.192 -8.130 1.076 1.00 86.00 88 ALA A N 1
ATOM 644 C CA . ALA A 1 88 ? -5.650 -8.023 0.941 1.00 86.00 88 ALA A CA 1
ATOM 645 C C . ALA A 1 88 ? -6.380 -9.178 1.653 1.00 86.00 88 ALA A C 1
ATOM 647 O O . ALA A 1 88 ? -5.905 -10.315 1.646 1.00 86.00 88 ALA A O 1
ATOM 648 N N . TRP A 1 89 ? -7.537 -8.894 2.259 1.00 89.94 89 TRP A N 1
ATOM 649 C CA . TRP A 1 89 ? -8.388 -9.937 2.837 1.00 89.94 89 TRP A CA 1
ATOM 650 C C . TRP A 1 89 ? -8.997 -10.819 1.736 1.00 89.94 89 TRP A C 1
ATOM 652 O O . TRP A 1 89 ? -9.426 -10.321 0.694 1.00 89.94 89 TRP A O 1
ATOM 662 N N . LEU A 1 90 ? -9.050 -12.130 1.975 1.00 90.38 90 LEU A N 1
ATOM 663 C CA . LEU A 1 90 ? -9.597 -13.125 1.055 1.00 90.38 90 LEU A CA 1
ATOM 664 C C . LEU A 1 90 ? -10.481 -14.124 1.813 1.00 90.38 90 LEU A C 1
ATOM 666 O O . LEU A 1 90 ? -10.070 -14.692 2.827 1.00 90.38 90 LEU A O 1
ATOM 670 N N . THR A 1 91 ? -11.675 -14.393 1.281 1.00 94.81 91 THR A N 1
ATOM 671 C CA . THR A 1 91 ? -12.585 -15.418 1.821 1.00 94.81 91 THR A CA 1
ATOM 672 C C . THR A 1 91 ? -11.975 -16.823 1.724 1.00 94.81 91 THR A C 1
ATOM 674 O O . THR A 1 91 ? -11.166 -17.098 0.838 1.00 94.81 91 THR A O 1
ATOM 677 N N . GLY A 1 92 ? -12.319 -17.711 2.658 1.00 93.31 92 GLY A N 1
ATOM 678 C CA . GLY A 1 92 ? -11.795 -19.079 2.750 1.00 93.31 92 GLY A CA 1
ATOM 679 C C . GLY A 1 92 ? -10.354 -19.192 3.262 1.00 93.31 92 GLY A C 1
ATOM 680 O O . GLY A 1 92 ? -9.850 -20.302 3.422 1.00 93.31 92 GLY A O 1
ATOM 681 N N . THR A 1 93 ? -9.680 -18.073 3.539 1.00 92.88 93 THR A N 1
ATOM 682 C CA . THR A 1 93 ? -8.294 -18.067 4.027 1.00 92.88 93 THR A CA 1
ATOM 683 C C . THR A 1 93 ? -8.244 -18.294 5.536 1.00 92.88 93 THR A C 1
ATOM 685 O O . THR A 1 93 ? -9.033 -17.718 6.284 1.00 92.88 93 THR A O 1
ATOM 688 N N . VAL A 1 94 ? -7.303 -19.118 6.003 1.00 94.88 94 VAL A N 1
ATOM 689 C CA . VAL A 1 94 ? -7.041 -19.303 7.438 1.00 94.88 94 VAL A CA 1
ATOM 690 C C . VAL A 1 94 ? -6.132 -18.183 7.934 1.00 94.88 94 VAL A C 1
ATOM 692 O O . VAL A 1 94 ? -4.986 -18.075 7.492 1.00 94.88 94 VAL A O 1
ATOM 695 N N . TYR A 1 95 ? -6.634 -17.386 8.875 1.00 93.38 95 TYR A N 1
ATOM 696 C CA . TYR A 1 95 ? -5.891 -16.311 9.523 1.00 93.38 95 TYR A CA 1
ATOM 697 C C . TYR A 1 95 ? -5.580 -16.665 10.978 1.00 93.38 95 TYR A C 1
ATOM 699 O O . TYR A 1 95 ? -6.423 -17.184 11.715 1.00 93.38 95 TYR A O 1
ATOM 707 N N . ALA A 1 96 ? -4.348 -16.388 11.390 1.00 92.75 96 ALA A N 1
ATOM 708 C CA . ALA A 1 96 ? -3.872 -16.512 12.757 1.00 92.75 96 ALA A CA 1
ATOM 709 C C . ALA A 1 96 ? -4.009 -15.177 13.500 1.00 92.75 96 ALA A C 1
ATOM 711 O O . ALA A 1 96 ? -4.034 -14.102 12.901 1.00 92.75 96 ALA A O 1
ATOM 712 N N . LYS A 1 97 ? -4.062 -15.232 14.834 1.00 90.62 97 LYS A N 1
ATOM 713 C CA . LYS A 1 97 ? -4.058 -14.021 15.664 1.00 90.62 97 LYS A CA 1
ATOM 714 C C . LYS A 1 97 ? -2.802 -13.187 15.376 1.00 90.62 97 LYS A C 1
ATOM 716 O O . LYS A 1 97 ? -1.699 -13.724 15.408 1.00 90.62 97 LYS A O 1
ATOM 721 N N . GLY A 1 98 ? -2.983 -11.890 15.129 1.00 87.38 98 GLY A N 1
ATOM 722 C CA . GLY A 1 98 ? -1.913 -10.966 14.735 1.00 87.38 98 GLY A CA 1
ATOM 723 C C . GLY A 1 98 ? -1.729 -10.816 13.219 1.00 87.38 98 GLY A C 1
ATOM 724 O O . GLY A 1 98 ? -0.956 -9.961 12.793 1.00 87.38 98 GLY A O 1
ATOM 725 N N . ASP A 1 99 ? -2.445 -11.581 12.389 1.00 90.12 99 ASP A N 1
ATOM 726 C CA . ASP A 1 99 ? -2.429 -11.368 10.939 1.00 90.12 99 ASP A CA 1
ATOM 727 C C . ASP A 1 99 ? -3.074 -10.021 10.576 1.00 90.12 99 ASP A C 1
ATOM 729 O O . ASP A 1 99 ? -4.196 -9.722 10.979 1.00 90.12 99 ASP A O 1
ATOM 733 N N . LEU A 1 100 ? -2.371 -9.219 9.785 1.00 87.81 100 LEU A N 1
ATOM 734 C CA . LEU A 1 100 ? -2.813 -7.934 9.257 1.00 87.81 100 LEU A CA 1
ATOM 735 C C . LEU A 1 100 ? -3.358 -8.098 7.842 1.00 87.81 100 LEU A C 1
ATOM 737 O O . LEU A 1 100 ? -2.651 -8.584 6.956 1.00 87.81 100 LEU A O 1
ATOM 741 N N . VAL A 1 101 ? -4.573 -7.614 7.606 1.00 89.44 101 VAL A N 1
ATOM 742 C CA . VAL A 1 101 ? -5.219 -7.601 6.290 1.00 89.44 101 VAL A CA 1
ATOM 743 C C . VAL A 1 101 ? -5.705 -6.202 5.923 1.00 89.44 101 VAL A C 1
ATOM 745 O O . VAL A 1 101 ? -5.983 -5.373 6.786 1.00 89.44 101 VAL A O 1
ATOM 748 N N . LYS A 1 102 ? -5.848 -5.940 4.626 1.00 85.81 102 LYS A N 1
ATOM 749 C CA . LYS A 1 102 ? -6.470 -4.736 4.079 1.00 85.81 102 LYS A CA 1
ATOM 750 C C . LYS A 1 102 ? -7.820 -5.095 3.469 1.00 85.81 102 LYS A C 1
ATOM 752 O O . LYS A 1 102 ? -7.880 -5.959 2.596 1.00 85.81 102 LYS A O 1
ATOM 757 N N . GLN A 1 103 ? -8.870 -4.387 3.877 1.00 85.88 103 GLN A N 1
ATOM 758 C CA . GLN A 1 103 ? -10.211 -4.503 3.305 1.00 85.88 103 GLN A CA 1
ATOM 759 C C . GLN A 1 103 ? -10.792 -3.105 3.086 1.00 85.88 103 GLN A C 1
ATOM 761 O O . GLN A 1 103 ? -10.774 -2.272 3.988 1.00 85.88 103 GLN A O 1
ATOM 766 N N . SER A 1 104 ? -11.252 -2.818 1.864 1.00 85.81 104 SER A N 1
ATOM 767 C CA . SER A 1 104 ? -11.831 -1.514 1.482 1.00 85.81 104 SER A CA 1
ATOM 768 C C . SER A 1 104 ? -10.972 -0.290 1.851 1.00 85.81 104 SER A C 1
ATOM 770 O O . SER A 1 104 ? -11.490 0.772 2.175 1.00 85.81 104 SER A O 1
ATOM 772 N N . GLY A 1 105 ? -9.642 -0.430 1.818 1.00 77.12 105 GLY A N 1
ATOM 773 C CA . GLY A 1 105 ? -8.711 0.660 2.135 1.00 77.12 105 GLY A CA 1
ATOM 774 C C . GLY A 1 105 ? -8.299 0.762 3.606 1.00 77.12 105 GLY A C 1
ATOM 775 O O . GLY A 1 105 ? -7.320 1.442 3.895 1.00 77.12 105 GLY A O 1
ATOM 776 N N . ILE A 1 106 ? -8.970 0.045 4.507 1.00 81.44 106 ILE A N 1
ATOM 777 C CA . ILE A 1 106 ? -8.701 0.048 5.948 1.00 81.44 106 ILE A CA 1
ATOM 778 C C . ILE A 1 106 ? -7.863 -1.182 6.319 1.00 81.44 106 ILE A C 1
ATOM 780 O O . ILE A 1 106 ? -8.025 -2.256 5.733 1.00 81.44 106 ILE A O 1
ATOM 784 N N . VAL A 1 107 ? -6.950 -1.017 7.278 1.00 87.00 107 VAL A N 1
ATOM 785 C CA . VAL A 1 107 ? -6.121 -2.104 7.815 1.00 87.00 107 VAL A CA 1
ATOM 786 C C . VAL A 1 107 ? -6.785 -2.693 9.058 1.00 87.00 107 VAL A C 1
ATOM 788 O O . VAL A 1 107 ? -7.149 -1.969 9.985 1.00 87.00 107 VAL A O 1
ATOM 791 N N . TYR A 1 108 ? -6.909 -4.015 9.076 1.00 88.75 108 TYR A N 1
ATOM 792 C CA . TYR A 1 108 ? -7.460 -4.799 10.174 1.00 88.75 108 TYR A CA 1
ATOM 793 C C . TYR A 1 108 ? -6.431 -5.809 10.661 1.00 88.75 108 TYR A C 1
ATOM 795 O O . TYR A 1 108 ? -5.631 -6.318 9.883 1.00 88.75 108 TYR A O 1
ATOM 803 N N . VAL A 1 109 ? -6.485 -6.129 11.945 1.00 90.88 109 VAL A N 1
ATOM 804 C CA . VAL A 1 109 ? -5.683 -7.165 12.589 1.00 90.88 109 VAL A CA 1
ATOM 805 C C . VAL A 1 109 ? -6.604 -8.271 13.101 1.00 90.88 109 VAL A C 1
ATOM 807 O O . VAL A 1 109 ? -7.646 -8.015 13.705 1.00 90.88 109 VAL A O 1
ATOM 810 N N . CYS A 1 110 ? -6.232 -9.518 12.842 1.00 92.94 110 CYS A N 1
ATOM 811 C CA . CYS A 1 110 ? -6.966 -10.696 13.272 1.00 92.94 110 CYS A CA 1
ATOM 812 C C . CYS A 1 110 ? -6.834 -10.852 14.794 1.00 92.94 110 CYS A C 1
ATOM 814 O O . CYS A 1 110 ? -5.745 -11.098 15.318 1.00 92.94 110 CYS A O 1
ATOM 816 N N . MET A 1 111 ? -7.948 -10.725 15.510 1.00 91.31 111 MET A N 1
ATOM 817 C CA . MET A 1 111 ? -8.024 -10.828 16.973 1.00 91.31 111 MET A CA 1
ATOM 818 C C . MET A 1 111 ? -8.136 -12.278 17.447 1.00 91.31 111 MET A C 1
ATOM 820 O O . MET A 1 111 ? -7.615 -12.644 18.505 1.00 91.31 111 MET A O 1
ATOM 824 N N . THR A 1 112 ? -8.787 -13.122 16.645 1.00 92.06 112 THR A N 1
ATOM 825 C CA . THR A 1 112 ? -9.032 -14.538 16.941 1.00 92.06 112 THR A CA 1
ATOM 826 C C . THR A 1 112 ? -8.748 -15.375 15.706 1.00 92.06 112 THR A C 1
ATOM 828 O O . THR A 1 112 ? -9.237 -15.055 14.629 1.00 92.06 112 THR A O 1
ATOM 831 N N . ALA A 1 113 ? -7.964 -16.446 15.849 1.00 94.62 113 ALA A N 1
ATOM 832 C CA . ALA A 1 113 ? -7.655 -17.327 14.727 1.00 94.62 113 ALA A CA 1
ATOM 833 C C . ALA A 1 113 ? -8.938 -17.973 14.175 1.00 94.62 113 ALA A C 1
ATOM 835 O O . ALA A 1 113 ? -9.726 -18.536 14.936 1.00 94.62 113 ALA A O 1
ATOM 836 N N . HIS A 1 114 ? -9.157 -17.874 12.865 1.00 95.12 114 HIS A N 1
ATOM 837 C CA . HIS A 1 114 ? -10.353 -18.388 12.199 1.00 95.12 114 HIS A CA 1
ATOM 838 C C . HIS A 1 114 ? -10.103 -18.633 10.707 1.00 95.12 114 HIS A C 1
ATOM 840 O O . HIS A 1 114 ? -9.128 -18.155 10.130 1.00 95.12 114 HIS A O 1
ATOM 846 N N . THR A 1 115 ? -11.008 -19.378 10.074 1.00 96.75 115 THR A N 1
ATOM 847 C CA . THR A 1 115 ? -11.114 -19.406 8.608 1.00 96.75 115 THR A CA 1
ATOM 848 C C . THR A 1 115 ? -12.096 -18.322 8.186 1.00 96.75 115 THR A C 1
ATOM 850 O O . THR A 1 115 ? -13.211 -18.289 8.704 1.00 96.75 115 THR A O 1
ATOM 853 N N . ALA A 1 116 ? -11.673 -17.428 7.295 1.00 94.44 116 ALA A N 1
ATOM 854 C CA . ALA A 1 116 ? -12.470 -16.296 6.842 1.00 94.44 116 ALA A CA 1
ATOM 855 C C . ALA A 1 116 ? -13.717 -16.758 6.079 1.00 94.44 116 ALA A C 1
ATOM 857 O O . ALA A 1 116 ? -13.617 -17.537 5.131 1.00 94.44 116 ALA A O 1
ATOM 858 N N . GLY A 1 117 ? -14.880 -16.250 6.476 1.00 93.88 117 GLY A N 1
ATOM 859 C CA . GLY A 1 117 ? -16.146 -16.454 5.780 1.00 93.88 117 GLY A CA 1
ATOM 860 C C . GLY A 1 117 ? -16.528 -15.194 5.016 1.00 93.88 117 GLY A C 1
ATOM 861 O O . GLY A 1 117 ? -15.901 -14.840 4.013 1.00 93.88 117 GLY A O 1
ATOM 862 N N . VAL A 1 118 ? -17.549 -14.503 5.516 1.00 95.56 118 VAL A N 1
ATOM 863 C CA . VAL A 1 118 ? -17.961 -13.173 5.063 1.00 95.56 118 VAL A CA 1
ATOM 864 C C . VAL A 1 118 ? -17.344 -12.136 5.996 1.00 95.56 118 VAL A C 1
ATOM 866 O O . VAL A 1 118 ? -17.545 -12.190 7.206 1.00 95.56 118 VAL A O 1
ATOM 869 N N . PHE A 1 119 ? -16.623 -11.161 5.437 1.00 92.62 119 PHE A N 1
ATOM 870 C CA . PHE A 1 119 ? -15.892 -10.170 6.232 1.00 92.62 119 PHE A CA 1
ATOM 871 C C . PHE A 1 119 ? -16.780 -9.410 7.229 1.00 92.62 119 PHE A C 1
ATOM 873 O O . PHE A 1 119 ? -16.373 -9.198 8.365 1.00 92.62 119 PHE A O 1
ATOM 880 N N . ALA A 1 120 ? -17.991 -9.012 6.820 1.00 91.81 120 ALA A N 1
ATOM 881 C CA . ALA A 1 120 ? -18.919 -8.274 7.679 1.00 91.81 120 ALA A CA 1
ATOM 882 C C . ALA A 1 120 ? -19.371 -9.098 8.897 1.00 91.81 120 ALA A C 1
ATOM 884 O O . ALA A 1 120 ? -19.424 -8.565 10.002 1.00 91.81 120 ALA A O 1
ATOM 885 N N . ASP A 1 121 ? -19.622 -10.394 8.704 1.00 93.81 121 ASP A N 1
ATOM 886 C CA . ASP A 1 121 ? -20.013 -11.306 9.780 1.00 93.81 121 ASP A CA 1
ATOM 887 C C . ASP A 1 121 ? -18.835 -11.568 10.726 1.00 93.81 121 ASP A C 1
ATOM 889 O O . ASP A 1 121 ? -18.989 -11.550 11.946 1.00 93.81 121 ASP A O 1
ATOM 893 N N . ASP A 1 122 ? -17.632 -11.756 10.172 1.00 93.50 122 ASP A N 1
ATOM 894 C CA . ASP A 1 122 ? -16.413 -11.937 10.963 1.00 93.50 122 ASP A CA 1
ATOM 895 C C . ASP A 1 122 ? -16.057 -10.669 11.765 1.00 93.50 122 ASP A C 1
ATOM 897 O O . ASP A 1 122 ? -15.592 -10.771 12.901 1.00 93.50 122 ASP A O 1
ATOM 901 N N . LEU A 1 123 ? -16.298 -9.480 11.201 1.00 89.62 123 LEU A N 1
ATOM 902 C CA . LEU A 1 123 ? -16.119 -8.193 11.877 1.00 89.62 123 LEU A CA 1
ATOM 903 C C . LEU A 1 123 ? -17.148 -7.994 12.998 1.00 89.62 123 LEU A C 1
ATOM 905 O O . LEU A 1 123 ? -16.771 -7.589 14.091 1.00 89.62 123 LEU A O 1
ATOM 909 N N . ALA A 1 124 ? -18.424 -8.312 12.754 1.00 87.56 124 ALA A N 1
ATOM 910 C CA . ALA A 1 124 ? -19.479 -8.239 13.769 1.00 87.56 124 ALA A CA 1
ATOM 911 C C . ALA A 1 124 ? -19.287 -9.252 14.913 1.00 87.56 124 ALA A C 1
ATOM 913 O O . ALA A 1 124 ? -19.814 -9.058 16.003 1.00 87.56 124 ALA A O 1
ATOM 914 N N . ALA A 1 125 ? -18.528 -10.323 14.668 1.00 89.12 125 ALA A N 1
ATOM 915 C CA . ALA A 1 125 ? -18.119 -11.311 15.663 1.00 89.12 125 ALA A CA 1
ATOM 916 C C . ALA A 1 125 ? -16.781 -10.973 16.358 1.00 89.12 125 ALA A C 1
ATOM 918 O O . ALA A 1 125 ? -16.169 -11.864 16.949 1.00 89.12 125 ALA A O 1
ATOM 919 N N . ASP A 1 126 ? -16.290 -9.733 16.239 1.00 87.50 126 ASP A N 1
ATOM 920 C CA . ASP A 1 126 ? -15.046 -9.232 16.847 1.00 87.50 126 ASP A CA 1
ATOM 921 C C . ASP A 1 126 ? -13.769 -10.005 16.456 1.00 87.50 126 ASP A C 1
ATOM 923 O O . ASP A 1 126 ? -12.733 -9.925 17.124 1.00 87.50 126 ASP A O 1
ATOM 927 N N . LYS A 1 127 ? -13.784 -10.745 15.337 1.00 91.19 127 LYS A N 1
ATOM 928 C CA . LYS A 1 127 ? -12.597 -11.481 14.861 1.00 91.19 127 LYS A CA 1
ATOM 929 C C . LYS A 1 127 ? -11.556 -10.560 14.224 1.00 91.19 127 LYS A C 1
ATOM 931 O O . LYS A 1 127 ? -10.384 -10.939 14.143 1.00 91.19 127 LYS A O 1
ATOM 936 N N . TRP A 1 128 ? -11.962 -9.364 13.800 1.00 92.31 128 TRP A N 1
ATOM 937 C CA . TRP A 1 128 ? -11.119 -8.343 13.179 1.00 92.31 128 TRP A CA 1
ATOM 938 C C . TRP A 1 128 ? -11.158 -7.050 13.991 1.00 92.31 128 TRP A C 1
ATOM 940 O O . TRP A 1 128 ? -12.213 -6.454 14.166 1.00 92.31 128 TRP A O 1
ATOM 950 N N . GLY A 1 129 ? -9.998 -6.583 14.445 1.00 88.50 129 GLY A N 1
ATOM 951 C CA . GLY A 1 129 ? -9.848 -5.264 15.054 1.00 88.50 129 GLY A CA 1
ATOM 952 C C . GLY A 1 129 ? -9.311 -4.271 14.034 1.00 88.50 129 GLY A C 1
ATOM 953 O O . GLY A 1 129 ? -8.338 -4.561 13.340 1.00 88.50 129 GLY A O 1
ATOM 954 N N . GLN A 1 130 ? -9.923 -3.096 13.922 1.00 88.06 130 GLN A N 1
ATOM 955 C CA . GLN A 1 130 ? -9.401 -2.045 13.053 1.00 88.06 130 GLN A CA 1
ATOM 956 C C . GLN A 1 130 ? -8.116 -1.453 13.645 1.00 88.06 130 GLN A C 1
ATOM 958 O O . GLN A 1 130 ? -8.066 -1.086 14.819 1.00 88.06 130 GLN A O 1
ATOM 963 N N . VAL A 1 131 ? -7.080 -1.324 12.820 1.00 82.69 131 VAL A N 1
ATOM 964 C CA . VAL A 1 131 ? -5.839 -0.648 13.203 1.00 82.69 131 VAL A CA 1
ATOM 965 C C . VAL A 1 131 ? -6.038 0.848 13.006 1.00 82.69 131 VAL A C 1
ATOM 967 O O . VAL A 1 131 ? -5.888 1.369 11.902 1.00 82.69 131 VAL A O 1
ATOM 970 N N . THR A 1 132 ? -6.414 1.542 14.074 1.00 70.19 132 THR A N 1
ATOM 971 C CA . THR A 1 132 ? -6.641 2.992 14.050 1.00 70.19 132 THR A CA 1
ATOM 972 C C . THR A 1 132 ? -5.515 3.696 14.797 1.00 70.19 132 THR A C 1
ATOM 974 O O . THR A 1 132 ? -5.282 3.417 15.968 1.00 70.19 132 THR A O 1
ATOM 977 N N . ALA A 1 133 ? -4.822 4.625 14.133 1.00 58.03 133 ALA A N 1
ATOM 978 C CA . ALA A 1 133 ? -3.697 5.349 14.733 1.00 58.03 133 ALA A CA 1
ATOM 979 C C . ALA A 1 133 ? -4.130 6.395 15.783 1.00 58.03 133 ALA A C 1
ATOM 981 O O . ALA A 1 133 ? -3.370 6.681 16.702 1.00 58.03 133 ALA A O 1
ATOM 982 N N . ASN A 1 134 ? -5.355 6.934 15.688 1.00 60.84 134 ASN A N 1
ATOM 983 C CA . ASN A 1 134 ? -5.805 8.082 16.484 1.00 60.84 134 ASN A CA 1
ATOM 984 C C . ASN A 1 134 ? -7.202 7.844 17.078 1.00 60.84 134 ASN A C 1
ATOM 986 O O . ASN A 1 134 ? -8.193 8.406 16.609 1.00 60.84 134 ASN A O 1
ATOM 990 N N . ALA A 1 135 ? -7.297 6.992 18.096 1.00 67.69 135 ALA A N 1
ATOM 991 C CA . ALA A 1 135 ? -8.548 6.803 18.817 1.00 67.69 135 ALA A CA 1
ATOM 992 C C . ALA A 1 135 ? -8.860 8.051 19.670 1.00 67.69 135 ALA A C 1
ATOM 994 O O . ALA A 1 135 ? -8.022 8.503 20.449 1.00 67.69 135 ALA A O 1
ATOM 995 N N . THR A 1 136 ? -10.056 8.623 19.522 1.00 79.12 136 THR A N 1
ATOM 996 C CA . THR A 1 136 ? -10.560 9.701 20.393 1.00 79.12 136 THR A CA 1
ATOM 997 C C . THR A 1 136 ? -11.619 9.140 21.331 1.00 79.12 136 THR A C 1
ATOM 999 O O . THR A 1 136 ? -12.295 8.177 20.975 1.00 79.12 136 THR A O 1
ATOM 1002 N N . A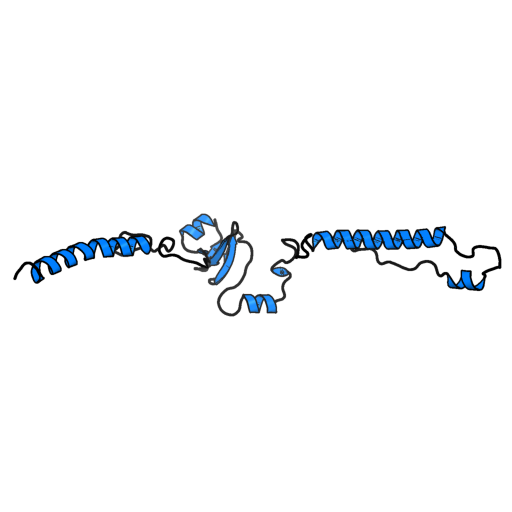LA A 1 137 ? -11.850 9.773 22.484 1.00 78.69 137 ALA A N 1
ATOM 1003 C CA . ALA A 1 137 ? -12.904 9.340 23.411 1.00 78.69 137 ALA A CA 1
ATOM 1004 C C . ALA A 1 137 ? -14.295 9.231 22.743 1.00 78.69 137 ALA A C 1
ATOM 1006 O O . ALA A 1 137 ? -15.120 8.407 23.135 1.00 78.69 137 ALA A O 1
ATOM 1007 N N . ALA A 1 138 ? -14.549 10.038 21.707 1.00 79.31 138 ALA A N 1
ATOM 1008 C CA . ALA A 1 138 ? -15.792 10.019 20.938 1.00 79.31 138 ALA A CA 1
ATOM 1009 C C . ALA A 1 138 ? -15.925 8.804 20.000 1.00 79.31 138 ALA A C 1
ATOM 1011 O O . ALA A 1 138 ? -17.040 8.435 19.646 1.00 79.31 138 ALA A O 1
ATOM 1012 N N . THR A 1 139 ? -14.809 8.199 19.587 1.00 75.25 139 THR A N 1
ATOM 1013 C CA . THR A 1 139 ? -14.765 7.110 18.592 1.00 75.25 139 THR A CA 1
ATOM 1014 C C . THR A 1 139 ? -14.364 5.759 19.183 1.00 75.25 139 THR A C 1
ATOM 1016 O O . THR A 1 139 ? -14.572 4.730 18.549 1.00 75.25 139 THR A O 1
ATOM 1019 N N . THR A 1 140 ? -13.830 5.731 20.406 1.00 79.94 140 THR A N 1
ATOM 1020 C CA . THR A 1 140 ? -13.555 4.501 21.160 1.00 79.94 140 THR A CA 1
ATOM 1021 C C . THR A 1 140 ? -14.846 3.882 21.690 1.00 79.94 140 THR A C 1
ATOM 1023 O O . THR A 1 140 ? -15.435 4.417 22.638 1.00 79.94 140 THR A O 1
ATOM 1026 N N . SER A 1 141 ? -15.262 2.758 21.103 1.00 77.81 141 SER A N 1
ATOM 1027 C CA . SER A 1 141 ? -16.389 1.954 21.577 1.00 77.81 141 SER A CA 1
ATOM 1028 C C . SER A 1 141 ? -15.961 0.901 22.603 1.00 77.81 141 SER A C 1
ATOM 1030 O O . SER A 1 141 ? -14.832 0.413 22.588 1.00 77.81 141 SER A O 1
ATOM 1032 N N . PHE A 1 142 ? -16.866 0.555 23.514 1.00 79.12 142 PHE A N 1
ATOM 1033 C CA . PHE A 1 142 ? -16.699 -0.550 24.459 1.00 79.12 142 PHE A CA 1
ATOM 1034 C C . PHE A 1 142 ? -18.063 -1.184 24.766 1.00 79.12 142 PHE A C 1
ATOM 1036 O O . PHE A 1 142 ? -19.102 -0.559 24.557 1.00 79.12 142 PHE A O 1
ATOM 1043 N N . ALA A 1 143 ? -18.063 -2.423 25.263 1.00 81.62 143 ALA A N 1
ATOM 1044 C CA . ALA A 1 143 ? -19.270 -3.109 25.716 1.00 81.62 143 ALA A CA 1
ATOM 1045 C C . ALA A 1 143 ? -19.390 -2.982 27.247 1.00 81.62 143 ALA A C 1
ATOM 1047 O O . ALA A 1 143 ? -18.615 -3.620 27.969 1.00 81.62 143 ALA A O 1
ATOM 1048 N N . PRO A 1 144 ? -20.300 -2.147 27.776 1.00 79.12 144 PRO A N 1
ATOM 1049 C CA . PRO A 1 144 ? -20.474 -2.031 29.216 1.00 79.12 144 PRO A CA 1
ATOM 1050 C C . PRO A 1 144 ? -21.013 -3.322 29.839 1.00 79.12 144 PRO A C 1
ATOM 1052 O O . PRO A 1 144 ? -21.884 -3.984 29.282 1.00 79.12 144 PRO A O 1
ATOM 1055 N N . THR A 1 145 ? -20.538 -3.656 31.041 1.00 75.06 145 THR A N 1
ATOM 1056 C CA . THR A 1 145 ? -20.921 -4.894 31.740 1.00 75.06 145 THR A CA 1
ATOM 1057 C C . THR A 1 145 ? -22.015 -4.731 32.794 1.00 75.06 145 THR A C 1
ATOM 1059 O O . THR A 1 145 ? -22.570 -5.744 33.210 1.00 75.06 145 THR A O 1
ATOM 1062 N N . SER A 1 146 ? -22.357 -3.517 33.252 1.00 73.62 146 SER A N 1
ATOM 1063 C CA . SER A 1 146 ? -23.501 -3.320 34.172 1.00 73.62 146 SER A CA 1
ATOM 1064 C C . SER A 1 146 ? -23.964 -1.870 34.325 1.00 73.62 146 SER A C 1
ATOM 1066 O O . SER A 1 146 ? -25.118 -1.577 34.045 1.00 73.62 146 SER A O 1
ATOM 1068 N N . LYS A 1 147 ? -23.113 -0.973 34.843 1.00 78.69 147 LYS A N 1
ATOM 1069 C CA . LYS A 1 147 ? -23.584 0.324 35.372 1.00 78.69 147 LYS A CA 1
ATOM 1070 C C . LYS A 1 147 ? -23.596 1.475 34.373 1.00 78.69 147 LYS A C 1
ATOM 1072 O O . LYS A 1 147 ? -24.346 2.415 34.571 1.00 78.69 147 LYS A O 1
ATOM 1077 N N . ILE A 1 148 ? -22.748 1.405 33.358 1.00 81.38 148 ILE A N 1
ATOM 1078 C CA . ILE A 1 148 ? -22.615 2.441 32.337 1.00 81.38 148 ILE A CA 1
ATOM 1079 C C . ILE A 1 148 ? -23.455 1.982 31.153 1.00 81.38 148 ILE A C 1
ATOM 1081 O O . ILE A 1 148 ? -23.272 0.864 30.688 1.00 81.38 148 ILE A O 1
ATOM 1085 N N . SER A 1 149 ? -24.401 2.787 30.697 1.00 84.94 149 SER A N 1
ATOM 1086 C CA . SER A 1 149 ? -25.226 2.463 29.526 1.00 84.94 149 SER A CA 1
ATOM 1087 C C . SER A 1 149 ? -24.602 2.968 28.221 1.00 84.94 149 SER A C 1
ATOM 1089 O O . SER A 1 149 ? -24.941 2.493 27.134 1.00 84.94 149 SER A O 1
ATOM 1091 N N . ALA A 1 150 ? -23.650 3.896 28.325 1.00 88.25 150 ALA A N 1
ATOM 1092 C CA . ALA A 1 150 ? -22.880 4.411 27.209 1.00 88.25 150 ALA A CA 1
ATOM 1093 C C . ALA A 1 150 ? -22.036 3.340 26.494 1.00 88.25 150 ALA A C 1
ATOM 1095 O O . ALA A 1 150 ? -21.393 2.494 27.111 1.00 88.25 150 ALA A O 1
ATOM 1096 N N . VAL A 1 151 ? -21.978 3.455 25.165 1.00 88.19 151 VAL A N 1
ATOM 1097 C CA . VAL A 1 151 ? -21.181 2.590 24.274 1.00 88.19 151 VAL A CA 1
ATOM 1098 C C . VAL A 1 151 ? -19.920 3.273 23.741 1.00 88.19 151 VAL A C 1
ATOM 1100 O O . VAL A 1 151 ? -19.166 2.660 22.990 1.00 88.19 151 VAL A O 1
ATOM 1103 N N . THR A 1 152 ? -19.679 4.536 24.113 1.00 89.12 152 THR A N 1
ATOM 1104 C CA . THR A 1 152 ? -18.452 5.286 23.795 1.00 89.12 152 THR A CA 1
ATOM 1105 C C . THR A 1 152 ? -17.854 5.906 25.049 1.00 89.12 152 THR A C 1
ATOM 1107 O O . THR A 1 152 ? -18.577 6.272 25.979 1.00 89.12 152 THR A O 1
ATOM 1110 N N . VAL A 1 153 ? -16.525 6.040 25.088 1.00 89.25 153 VAL A N 1
ATOM 1111 C CA . VAL A 1 153 ? -15.809 6.570 26.266 1.00 89.25 153 VAL A CA 1
ATOM 1112 C C . VAL A 1 153 ? -16.270 7.988 26.618 1.00 89.25 153 VAL A C 1
ATOM 1114 O O . VAL A 1 153 ? -16.466 8.290 27.792 1.00 89.25 153 VAL A O 1
ATOM 1117 N N . GLN A 1 154 ? -16.514 8.848 25.624 1.00 92.56 154 GLN A N 1
ATOM 1118 C CA . GLN A 1 154 ? -17.020 10.205 25.860 1.00 92.56 154 GLN A CA 1
ATOM 1119 C C . GLN A 1 154 ? -18.398 10.200 26.533 1.00 92.56 154 GLN A C 1
ATOM 1121 O O . GLN A 1 154 ? -18.619 10.957 27.475 1.00 92.56 154 GLN A O 1
ATOM 1126 N N . ALA A 1 155 ? -19.316 9.350 26.066 1.00 88.69 155 ALA A N 1
ATOM 1127 C CA . ALA A 1 155 ? -20.649 9.252 26.651 1.00 88.69 155 ALA A CA 1
ATOM 1128 C C . ALA A 1 155 ? -20.605 8.648 28.064 1.00 88.69 155 ALA A C 1
ATOM 1130 O O . ALA A 1 155 ? -21.371 9.065 28.922 1.00 88.69 155 ALA A O 1
ATOM 1131 N N . ALA A 1 156 ? -19.666 7.742 28.341 1.00 90.69 156 ALA A N 1
ATOM 1132 C CA . ALA A 1 156 ? -19.479 7.183 29.678 1.00 90.69 156 ALA A CA 1
ATOM 1133 C C . ALA A 1 156 ? -18.996 8.231 30.694 1.00 90.69 156 ALA A C 1
ATOM 1135 O O . ALA A 1 156 ? -19.460 8.259 31.830 1.00 90.69 156 ALA A O 1
ATOM 1136 N N . ILE A 1 157 ? -18.079 9.112 30.281 1.00 89.94 157 ILE A N 1
ATOM 1137 C CA . ILE A 1 157 ? -17.618 10.233 31.114 1.00 89.94 157 ILE A CA 1
ATOM 1138 C C . ILE A 1 157 ? -18.765 11.215 31.361 1.00 89.94 157 ILE A C 1
ATOM 1140 O O . ILE A 1 157 ? -18.926 11.681 32.483 1.00 89.94 157 ILE A O 1
ATOM 1144 N N . GLN A 1 158 ? -19.571 11.498 30.333 1.00 91.44 158 GLN A N 1
ATOM 1145 C CA . GLN A 1 158 ? -20.763 12.340 30.451 1.00 91.44 158 GLN A CA 1
ATOM 1146 C C . GLN A 1 158 ? -21.764 11.756 31.461 1.00 91.44 158 GLN A C 1
ATOM 1148 O O . GLN A 1 158 ? -22.239 12.473 32.332 1.00 91.44 158 GLN A O 1
ATOM 1153 N N . GLU A 1 159 ? -22.040 10.452 31.372 1.00 89.94 159 GLU A N 1
ATOM 1154 C CA . GLU A 1 159 ? -22.949 9.735 32.274 1.00 89.94 159 GLU A CA 1
ATOM 1155 C C . GLU A 1 159 ? -22.470 9.816 33.733 1.00 89.94 159 GLU A C 1
ATOM 1157 O O . GLU A 1 159 ? -23.253 10.129 34.628 1.00 89.94 159 GLU A O 1
ATOM 1162 N N . LEU A 1 160 ? -21.166 9.629 33.969 1.00 87.12 160 LEU A N 1
ATOM 1163 C CA . LEU A 1 160 ? -20.569 9.770 35.298 1.00 87.12 160 LEU A CA 1
ATOM 1164 C C . LEU A 1 160 ? -20.579 11.224 35.807 1.00 87.12 160 LEU A C 1
ATOM 1166 O O . LEU A 1 160 ? -20.827 11.456 36.991 1.00 87.12 160 LEU A O 1
ATOM 1170 N N . ASP A 1 161 ? -20.310 12.207 34.941 1.00 88.75 161 ASP A N 1
ATOM 1171 C CA . ASP A 1 161 ? -20.368 13.630 35.304 1.00 88.75 161 ASP A CA 1
ATOM 1172 C C . ASP A 1 161 ? -21.790 14.040 35.703 1.00 88.75 161 ASP A C 1
ATOM 1174 O O . ASP A 1 161 ? -21.990 14.694 36.728 1.00 88.75 161 ASP A O 1
ATOM 1178 N N . ASP A 1 162 ? -22.791 13.594 34.944 1.00 87.19 162 ASP A N 1
ATOM 1179 C CA . ASP A 1 162 ? -24.197 13.860 35.231 1.00 87.19 162 ASP A CA 1
ATOM 1180 C C . ASP A 1 162 ? -24.658 13.206 36.553 1.00 87.19 162 ASP A C 1
ATOM 1182 O O . ASP A 1 162 ? -25.498 13.784 37.247 1.00 87.19 162 ASP A O 1
ATOM 1186 N N . GLU A 1 163 ? -24.080 12.066 36.956 1.00 85.44 163 GLU A N 1
ATOM 1187 C CA . GLU A 1 163 ? -24.331 11.431 38.263 1.00 85.44 163 GLU A CA 1
ATOM 1188 C C . GLU A 1 163 ? -23.651 12.180 39.431 1.00 85.44 163 GLU A C 1
ATOM 1190 O O . GLU A 1 163 ? -24.234 12.347 40.509 1.00 85.44 163 GLU A O 1
ATOM 1195 N N . LEU A 1 164 ? -22.423 12.671 39.239 1.00 82.12 164 LEU A N 1
ATOM 1196 C CA . LEU A 1 164 ? -21.634 13.316 40.297 1.00 82.12 164 LEU A CA 1
ATOM 1197 C C . LEU A 1 164 ? -21.964 14.805 40.491 1.00 82.12 164 LEU A C 1
ATOM 1199 O O . LEU A 1 164 ? -21.912 15.317 41.613 1.00 82.12 164 LEU A O 1
ATOM 1203 N N . ARG A 1 165 ? -22.349 15.524 39.435 1.00 83.31 165 ARG A N 1
ATOM 1204 C CA . ARG A 1 165 ? -22.628 16.970 39.489 1.00 83.31 165 ARG A CA 1
ATOM 1205 C C . ARG A 1 165 ? -23.720 17.361 40.508 1.00 83.31 165 ARG A C 1
ATOM 1207 O O . ARG A 1 165 ? -23.510 18.334 41.239 1.00 83.31 165 ARG A O 1
ATOM 1214 N N . PRO A 1 166 ? -24.846 16.629 40.650 1.00 78.88 166 PRO A N 1
ATOM 1215 C CA . PRO A 1 166 ? -25.865 16.924 41.659 1.00 78.88 166 PRO A CA 1
ATOM 1216 C C . PRO A 1 166 ? -25.381 16.701 43.098 1.00 78.88 166 PRO A C 1
ATOM 1218 O O . PRO A 1 166 ? -25.712 17.486 43.987 1.00 78.88 166 PRO A O 1
ATOM 1221 N N . SER A 1 167 ? -24.586 15.653 43.343 1.00 79.44 167 SER A N 1
ATOM 1222 C CA . SER A 1 167 ? -24.115 15.315 44.694 1.00 79.44 167 SER A CA 1
ATOM 1223 C C . SER A 1 167 ? -23.113 16.344 45.229 1.00 79.44 167 SER A C 1
ATOM 1225 O O . SER A 1 167 ? -23.196 16.740 46.394 1.00 79.44 167 SER A O 1
ATOM 1227 N N . ILE A 1 168 ? -22.250 16.880 44.362 1.00 73.62 168 ILE A N 1
ATOM 1228 C CA . ILE A 1 168 ? -21.339 17.985 44.696 1.00 73.62 168 ILE A CA 1
ATOM 1229 C C . ILE A 1 168 ? -22.114 19.282 44.983 1.00 73.62 168 ILE A C 1
ATOM 1231 O O . ILE A 1 168 ? -21.801 19.992 45.940 1.00 73.62 168 ILE A O 1
ATOM 1235 N N . ALA A 1 169 ? -23.150 19.591 44.196 1.00 76.06 169 ALA A N 1
ATOM 1236 C CA . ALA A 1 169 ? -23.964 20.791 44.396 1.00 76.06 169 ALA A CA 1
ATOM 1237 C C . ALA A 1 169 ? -24.700 20.782 45.749 1.00 76.06 169 ALA A C 1
ATOM 1239 O O . ALA A 1 169 ? -24.731 21.798 46.448 1.00 76.06 169 ALA A O 1
ATOM 1240 N N . ILE A 1 170 ? -25.241 19.627 46.148 1.00 76.00 170 ILE A N 1
ATOM 1241 C CA . ILE A 1 170 ? -25.907 19.450 47.445 1.00 76.00 170 ILE A CA 1
ATOM 1242 C C . ILE A 1 170 ? -24.907 19.586 48.596 1.00 76.00 170 ILE A C 1
ATOM 1244 O O . ILE A 1 170 ? -25.193 20.290 49.565 1.00 76.00 170 ILE A O 1
ATOM 1248 N N . LEU A 1 171 ? -23.729 18.962 48.490 1.00 74.25 171 LEU A N 1
ATOM 1249 C CA . LEU A 1 171 ? -22.685 19.059 49.512 1.00 74.25 171 LEU A CA 1
ATOM 1250 C C . LEU A 1 171 ? -22.234 20.513 49.720 1.00 74.25 171 LEU A C 1
ATOM 1252 O O . LEU A 1 171 ? -22.149 20.977 50.856 1.00 74.25 171 LEU A O 1
ATOM 1256 N N . ASN A 1 172 ? -22.023 21.259 48.633 1.00 72.94 172 ASN A N 1
ATOM 1257 C CA . ASN A 1 172 ? -21.657 22.673 48.704 1.00 72.94 172 ASN A CA 1
ATOM 1258 C C . ASN A 1 172 ? -22.770 23.522 49.336 1.00 72.94 172 ASN A C 1
ATOM 1260 O O . ASN A 1 172 ? -22.488 24.369 50.178 1.00 72.94 172 ASN A O 1
ATOM 1264 N N . HIS A 1 173 ? -24.038 23.271 49.005 1.00 75.56 173 HIS A N 1
ATOM 1265 C CA . HIS A 1 173 ? -25.154 23.958 49.656 1.00 75.56 173 HIS A CA 1
ATOM 1266 C C . HIS A 1 173 ? -25.203 23.670 51.168 1.00 75.56 173 HIS A C 1
ATOM 1268 O O . HIS A 1 173 ? -25.418 24.577 51.966 1.00 75.56 173 HIS A O 1
ATOM 1274 N N . GLN A 1 174 ? -24.991 22.419 51.581 1.00 74.00 174 GLN A N 1
ATOM 1275 C CA . GLN A 1 174 ? -25.034 22.012 52.991 1.00 74.00 174 GLN A CA 1
ATOM 1276 C C . GLN A 1 174 ? -23.858 22.568 53.813 1.00 74.00 174 GLN A C 1
ATOM 1278 O O . GLN A 1 174 ? -24.032 22.862 54.991 1.00 74.00 174 GLN A O 1
ATOM 1283 N N . LEU A 1 175 ? -22.678 22.730 53.205 1.00 69.94 175 LEU A N 1
ATOM 1284 C CA . LEU A 1 175 ? -21.474 23.227 53.882 1.00 69.94 175 LEU A CA 1
ATOM 1285 C C . LEU A 1 175 ? -21.358 24.759 53.894 1.00 69.94 175 LEU A C 1
ATOM 1287 O O . LEU A 1 175 ? -20.782 25.301 54.834 1.00 69.94 175 LEU A O 1
ATOM 1291 N N . TYR A 1 176 ? -21.887 25.455 52.880 1.00 66.56 176 TYR A N 1
ATOM 1292 C CA . TYR A 1 176 ? -21.708 26.906 52.729 1.00 66.56 176 TYR A CA 1
ATOM 1293 C C . TYR A 1 176 ? -22.958 27.748 53.031 1.00 66.56 176 TYR A C 1
ATOM 1295 O O . TYR A 1 176 ? -22.798 28.912 53.382 1.00 66.56 176 TYR A O 1
ATOM 1303 N N . ASN A 1 177 ? -24.178 27.194 52.966 1.00 62.41 177 ASN A N 1
ATOM 1304 C CA . ASN A 1 177 ? -25.415 27.934 53.291 1.00 62.41 177 ASN A CA 1
ATOM 1305 C C . ASN A 1 177 ? -25.960 27.631 54.703 1.00 62.41 177 ASN A C 1
ATOM 1307 O O . ASN A 1 177 ? -27.080 28.022 55.027 1.00 62.41 177 ASN A O 1
ATOM 1311 N N . GLY A 1 178 ? -25.202 26.891 55.521 1.00 59.25 178 GLY A N 1
ATOM 1312 C CA . GLY A 1 178 ? -25.544 26.531 56.903 1.00 59.25 178 GLY A CA 1
ATOM 1313 C C . GLY A 1 178 ? -24.854 27.371 57.989 1.00 59.25 178 GLY A C 1
ATOM 1314 O O . GLY A 1 178 ? -24.945 27.003 59.159 1.00 59.25 178 GLY A O 1
ATOM 1315 N N . LEU A 1 179 ? -24.158 28.453 57.615 1.00 51.62 179 LEU A N 1
ATOM 1316 C CA . LEU A 1 179 ? -23.591 29.462 58.522 1.00 51.62 179 LEU A CA 1
ATOM 1317 C C . LEU A 1 179 ? -24.363 30.778 58.409 1.00 51.62 179 LEU A C 1
ATOM 1319 O O . LEU A 1 179 ? -24.645 31.186 57.260 1.00 51.62 179 LEU A O 1
#

Secondary structure (DSSP, 8-state):
-PPPPPP-----SHHHHHT--TTS----HHHHHHHHHHHHHHHHHHHHHHHTTB-TTSSBPTTSS-GGGS-HHHHHHHTSSS-EEEEE--TT-EE-TTEEEEETTEEEEESS-EE---HHHHHHTT-EEE--S---TTT-B----SS---SBHHHHHHHHHHHHHHHHHHHHHHHHS--

Sequence (179 aa):
MAQPVQFVITVDFSDEEANAVAGRASVRTAALDGLFTAIKSTLDQILTNLALIQRDDGALLDGTVLIQTLSSEVLALLSSTAWAVRGAWLTGTVYAKGDLVKQSGIVYVCMTAHTAGVFADDLAADKWGQVTANATAATTSFAPTSKISAVTVQAAIQELDDELRPSIAILNHQLYNGL

pLDDT: mean 83.1, std 10.07, range [51.62, 96.75]

Radius of gyration: 34.82 Å; chains: 1; bounding box: 66×49×110 Å

Foldseek 3Di:
DDQQDDQDQPDDCPVLVVPDDPPDDSDDVVSVVVSVVSVVSSVVRVVVVVVQAADPVRDGDPPNDDPVNDDPVVQCVVVPDQAHEPEADDAQDWDDARYWHDDPNWIWGQHHTDHHHPPVVCVVVVRIDTDDPDDDQARDADDDDPDAPDGGNVSSVVVVCVVVVVVVVVVCCVVPVPD